Protein AF-A0A6S7GPR8-F1 (afdb_monomer)

Secondary structure (DSSP, 8-state):
------------SS-------S---HHHHHHHHHHHH--SHHHHHHHHHHHHHHHHHHHH-S---HHHHHHHHHHHHHHHHTT---GGGHHHHHHHHHHHHHHHHHT--

Sequence (109 aa):
MGEFSIGLPEIGHHLGFVVVHGQRSKGFQALLHGIAAAKTKHEEDKIVRKELVSLKDHLRSSKLTAKQIRELLIRLIYCEMLGHDASFGYINAIKYAEQSALLDKKTGM

Foldseek 3Di:
DDDDPPPDPPPDPPDPPPPPPDPQDPLVVVLVVQCVPDPDPVSNVVSLVVLLVVLLVVVPDPDDDLVRLVNSVVSLVVSVVSVDDNVSCVVSVVVSVVVVVVVVVVPPD

Mean predicted aligned error: 11.3 Å

Radius of gyration: 19.79 Å; Cα contacts (8 Å, |Δi|>4): 45; chains: 1; bounding box: 30×69×43 Å

Structure (mmCIF, N/CA/C/O backbone):
da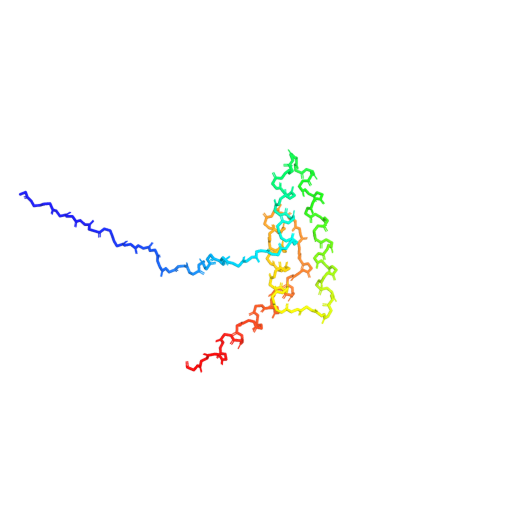ta_AF-A0A6S7GPR8-F1
#
_entry.id   AF-A0A6S7GPR8-F1
#
loop_
_atom_site.group_PDB
_atom_site.id
_atom_site.type_symbol
_atom_site.label_atom_id
_atom_site.label_alt_id
_atom_site.label_comp_id
_atom_site.label_asym_id
_atom_site.label_entity_id
_atom_site.label_seq_id
_atom_site.pdbx_PDB_ins_code
_atom_site.Cartn_x
_atom_site.Cartn_y
_atom_site.Cartn_z
_atom_site.occupancy
_atom_site.B_iso_or_equiv
_atom_site.auth_seq_id
_atom_site.auth_comp_id
_atom_site.auth_asym_id
_atom_site.auth_atom_id
_atom_site.pdbx_PDB_model_num
ATOM 1 N N . MET A 1 1 ? 14.207 60.639 -1.140 1.00 42.56 1 MET A N 1
ATOM 2 C CA . MET A 1 1 ? 14.740 59.273 -1.312 1.00 42.56 1 MET A CA 1
ATOM 3 C C . MET A 1 1 ? 14.589 58.570 0.024 1.00 42.56 1 MET A C 1
ATOM 5 O O . MET A 1 1 ? 15.403 58.788 0.904 1.00 42.56 1 MET A O 1
ATOM 9 N N . GLY A 1 2 ? 13.471 57.873 0.222 1.00 42.03 2 GLY A N 1
ATOM 10 C CA . GLY A 1 2 ? 13.224 57.055 1.408 1.00 42.03 2 GLY A CA 1
ATOM 11 C C . GLY A 1 2 ? 12.947 55.641 0.924 1.00 42.03 2 GLY A C 1
ATOM 12 O O . GLY A 1 2 ? 12.025 55.451 0.133 1.00 42.03 2 GLY A O 1
ATOM 13 N N . GLU A 1 3 ? 13.791 54.691 1.312 1.00 42.88 3 GLU A N 1
ATOM 14 C CA . GLU A 1 3 ? 13.603 53.279 0.996 1.00 42.88 3 GLU A CA 1
ATOM 15 C C . GLU A 1 3 ? 12.441 52.731 1.827 1.00 42.88 3 GLU A C 1
ATOM 17 O O . GLU A 1 3 ? 12.500 52.666 3.054 1.00 42.88 3 GLU A O 1
ATOM 22 N N . PHE A 1 4 ? 11.353 52.370 1.150 1.00 39.97 4 PHE A N 1
ATOM 23 C CA . PHE A 1 4 ? 10.249 51.625 1.739 1.00 39.97 4 PHE A CA 1
ATOM 24 C C . PHE A 1 4 ? 10.601 50.136 1.643 1.00 39.97 4 PHE A C 1
ATOM 26 O O . PHE A 1 4 ? 10.307 49.474 0.649 1.00 39.97 4 PHE A O 1
ATOM 33 N N . SER A 1 5 ? 11.276 49.610 2.664 1.00 38.12 5 SER A N 1
ATOM 34 C CA . SER A 1 5 ? 11.461 48.167 2.820 1.00 38.12 5 SER A CA 1
ATOM 35 C C . SER A 1 5 ? 10.123 47.538 3.199 1.00 38.12 5 SER A C 1
ATOM 37 O O . SER A 1 5 ? 9.710 47.566 4.357 1.00 38.12 5 SER A O 1
ATOM 39 N N . ILE A 1 6 ? 9.423 46.982 2.212 1.00 46.50 6 ILE A N 1
ATOM 40 C CA . ILE A 1 6 ? 8.275 46.105 2.449 1.00 46.50 6 ILE A CA 1
ATOM 41 C C . ILE A 1 6 ? 8.843 44.783 2.966 1.00 46.50 6 ILE A C 1
ATOM 43 O O . ILE A 1 6 ? 9.334 43.959 2.197 1.00 46.50 6 ILE A O 1
ATOM 47 N N . GLY A 1 7 ? 8.815 44.597 4.285 1.00 42.50 7 GLY A N 1
ATOM 48 C CA . GLY A 1 7 ? 9.039 43.291 4.890 1.00 42.50 7 GLY A CA 1
ATOM 49 C C . GLY A 1 7 ? 7.943 42.339 4.422 1.00 42.50 7 GLY A C 1
ATOM 50 O O . GLY A 1 7 ? 6.770 42.548 4.733 1.00 42.50 7 GLY A O 1
ATOM 51 N N . LEU A 1 8 ? 8.311 41.315 3.649 1.00 41.69 8 LEU A N 1
ATOM 52 C CA . LEU A 1 8 ? 7.408 40.205 3.368 1.00 41.69 8 LEU A CA 1
ATOM 53 C C . LEU A 1 8 ? 7.084 39.505 4.700 1.00 41.69 8 LEU A C 1
ATOM 55 O O . LEU A 1 8 ? 8.017 39.110 5.402 1.00 41.69 8 LEU A O 1
ATOM 59 N N . PRO A 1 9 ? 5.805 39.321 5.064 1.00 36.88 9 PRO A N 1
ATOM 60 C CA . PRO A 1 9 ? 5.455 38.482 6.199 1.00 36.88 9 PRO A CA 1
ATOM 61 C C . PRO A 1 9 ? 5.822 37.027 5.880 1.00 36.88 9 PRO A C 1
ATOM 63 O O . PRO A 1 9 ? 5.502 36.520 4.804 1.00 36.88 9 PRO A O 1
ATOM 66 N N . GLU A 1 10 ? 6.497 36.356 6.813 1.00 48.62 10 GLU A N 1
ATOM 67 C CA . GLU A 1 10 ? 6.798 34.927 6.731 1.00 48.62 10 GLU A CA 1
ATOM 68 C C . GLU A 1 10 ? 5.499 34.109 6.742 1.00 48.62 10 GLU A C 1
ATOM 70 O O . GLU A 1 10 ? 4.943 33.771 7.789 1.00 48.62 10 GLU A O 1
ATOM 75 N N . ILE A 1 11 ? 4.983 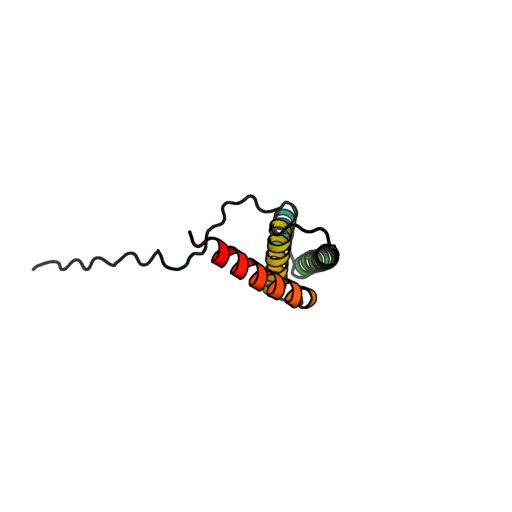33.779 5.556 1.00 49.28 11 ILE A N 1
ATOM 76 C CA . ILE A 1 11 ? 3.857 32.855 5.406 1.00 49.28 11 ILE A CA 1
ATOM 77 C C . ILE A 1 11 ? 4.415 31.434 5.464 1.00 49.28 11 ILE A C 1
ATOM 79 O O . ILE A 1 11 ? 4.674 30.797 4.447 1.00 49.28 11 ILE A O 1
ATOM 83 N N . GLY A 1 12 ? 4.624 30.945 6.683 1.00 44.16 12 GLY A N 1
ATOM 84 C CA . GLY A 1 12 ? 5.179 29.617 6.920 1.00 44.16 12 GLY A CA 1
ATOM 85 C C . GLY A 1 12 ? 4.594 28.903 8.128 1.00 44.16 12 GLY A C 1
ATOM 86 O O . GLY A 1 12 ? 5.316 28.149 8.759 1.00 44.16 12 GLY A O 1
ATOM 87 N N . HIS A 1 13 ? 3.329 29.138 8.500 1.00 42.53 13 HIS A N 1
ATOM 88 C CA . HIS A 1 13 ? 2.753 28.498 9.694 1.00 42.53 13 HIS A CA 1
ATOM 89 C C . HIS A 1 13 ? 1.236 28.221 9.615 1.00 42.53 13 HIS A C 1
ATOM 91 O O . HIS A 1 13 ? 0.509 28.442 10.578 1.00 42.53 13 HIS A O 1
ATOM 97 N N . HIS A 1 14 ? 0.724 27.728 8.476 1.00 39.44 14 HIS A N 1
ATOM 98 C CA . HIS A 1 14 ? -0.676 27.260 8.411 1.00 39.44 14 HIS A CA 1
ATOM 99 C C . HIS A 1 14 ? -0.939 26.075 7.467 1.00 39.44 14 HIS A C 1
ATOM 101 O O . HIS A 1 14 ? -2.031 25.907 6.927 1.00 39.44 14 HIS A O 1
ATOM 107 N N . LEU A 1 15 ? 0.042 25.195 7.301 1.00 40.16 15 LEU A N 1
ATOM 108 C CA . LEU A 1 15 ? -0.226 23.824 6.886 1.00 40.16 15 LEU A CA 1
ATOM 109 C C . LEU A 1 15 ? 0.548 22.941 7.845 1.00 40.16 15 LEU A C 1
ATOM 111 O O . LEU A 1 15 ? 1.763 22.807 7.740 1.00 40.16 15 LEU A O 1
ATOM 115 N N . GLY A 1 16 ? -0.165 22.384 8.822 1.00 36.72 16 GLY A N 1
ATOM 116 C CA . GLY A 1 16 ? 0.341 21.350 9.712 1.00 36.72 16 GLY A CA 1
ATOM 117 C C . GLY A 1 16 ? 0.624 20.067 8.939 1.00 36.72 16 GLY A C 1
ATOM 118 O O . GLY A 1 16 ? 0.004 19.039 9.190 1.00 36.72 16 GLY A O 1
ATOM 119 N N . PHE A 1 17 ? 1.575 20.100 8.008 1.00 37.09 17 PHE A N 1
ATOM 120 C CA . PHE A 1 17 ? 2.331 18.911 7.681 1.00 37.09 17 PHE A CA 1
ATOM 121 C C . PHE A 1 17 ? 3.315 18.740 8.829 1.00 37.09 17 PHE A C 1
ATOM 123 O O . PHE A 1 17 ? 4.444 19.2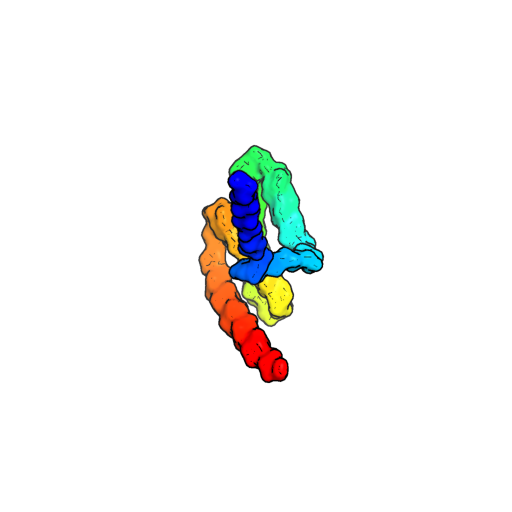25 8.793 1.00 37.09 17 PHE A O 1
ATOM 130 N N . VAL A 1 18 ? 2.845 18.106 9.906 1.00 40.28 18 VAL A N 1
ATOM 131 C CA . VAL A 1 18 ? 3.741 17.549 10.912 1.00 40.28 18 VAL A CA 1
ATOM 132 C C . VAL A 1 18 ? 4.710 16.675 10.127 1.00 40.28 18 VAL A C 1
ATOM 134 O O . VAL A 1 18 ? 4.339 15.602 9.649 1.00 40.28 18 VAL A O 1
ATOM 137 N N . VAL A 1 19 ? 5.946 17.139 9.951 1.00 44.34 19 VAL A N 1
ATOM 138 C CA . VAL A 1 19 ? 7.046 16.258 9.584 1.00 44.34 19 VAL A CA 1
ATOM 139 C C . VAL A 1 19 ? 7.185 15.338 10.785 1.00 44.34 19 VAL A C 1
ATOM 141 O O . VAL A 1 19 ? 7.830 15.662 11.779 1.00 44.34 19 VAL A O 1
ATOM 144 N N . VAL A 1 20 ? 6.458 14.221 10.744 1.00 48.19 20 VAL A N 1
ATOM 145 C CA . VAL A 1 20 ? 6.511 13.187 11.768 1.00 48.19 20 VAL A CA 1
ATOM 146 C C . VAL A 1 20 ? 7.924 12.617 11.697 1.00 48.19 20 VAL A C 1
ATOM 148 O O . VAL A 1 20 ? 8.190 11.672 10.956 1.00 48.19 20 VAL A O 1
ATOM 151 N N . HIS A 1 21 ? 8.849 13.176 12.478 1.00 43.91 21 HIS A N 1
ATOM 152 C CA . HIS A 1 21 ? 10.109 12.529 12.841 1.00 43.91 21 HIS A CA 1
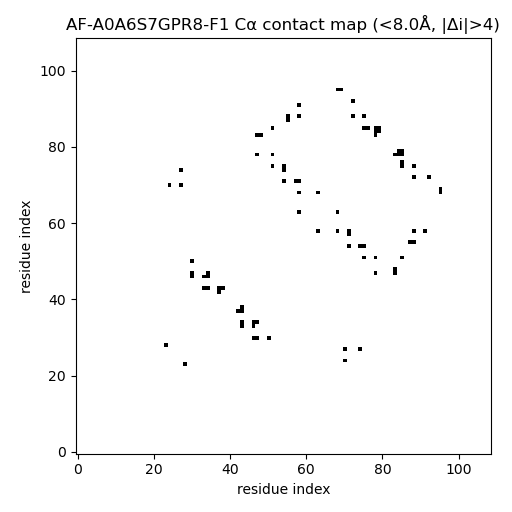ATOM 153 C C . HIS A 1 21 ? 9.824 11.388 13.831 1.00 43.91 21 HIS A C 1
ATOM 155 O O . HIS A 1 21 ? 10.331 11.329 14.945 1.00 43.91 21 HIS A O 1
ATOM 161 N N . GLY A 1 22 ? 8.958 10.466 13.415 1.00 51.78 22 GLY A N 1
ATOM 162 C CA . GLY A 1 22 ? 8.758 9.170 14.037 1.00 51.78 22 GLY A CA 1
ATOM 163 C C . GLY A 1 22 ? 9.470 8.129 13.187 1.00 51.78 22 GLY A C 1
ATOM 164 O O . GLY A 1 22 ? 9.360 8.158 11.961 1.00 51.78 22 GLY A O 1
ATOM 165 N N . GLN A 1 23 ? 10.203 7.210 13.821 1.00 60.00 23 GLN A N 1
ATOM 166 C CA . GLN A 1 23 ? 10.780 6.053 13.134 1.00 60.00 23 GLN A CA 1
ATOM 167 C C . GLN A 1 23 ? 9.724 5.409 12.224 1.00 60.00 23 GLN A C 1
ATOM 169 O O . GLN A 1 23 ? 8.718 4.872 12.700 1.00 60.00 23 GLN A O 1
ATOM 174 N N . ARG A 1 24 ? 9.951 5.484 10.907 1.00 69.12 24 ARG A N 1
ATOM 175 C CA . ARG A 1 24 ? 9.141 4.780 9.909 1.00 69.12 24 ARG A CA 1
ATOM 176 C C . ARG A 1 24 ? 9.237 3.284 10.194 1.00 69.12 24 ARG A C 1
ATOM 178 O O . ARG A 1 24 ? 10.306 2.807 10.579 1.00 69.12 24 ARG A O 1
ATOM 185 N N . SER A 1 25 ? 8.155 2.538 10.001 1.00 85.31 25 SER A N 1
ATOM 186 C CA . SER A 1 25 ? 8.191 1.087 10.196 1.00 85.31 25 SER A CA 1
ATOM 187 C C . SER A 1 25 ? 9.243 0.429 9.299 1.00 85.31 25 SER A C 1
ATOM 189 O O . SER A 1 25 ? 9.581 0.931 8.224 1.00 85.31 25 SER A O 1
ATOM 191 N N . LYS A 1 26 ? 9.713 -0.752 9.711 1.00 88.56 26 LYS A N 1
ATOM 192 C CA . LYS A 1 26 ? 10.592 -1.579 8.874 1.00 88.56 26 LYS A CA 1
ATOM 193 C C . LYS A 1 26 ? 9.942 -1.916 7.525 1.00 88.56 26 LYS A C 1
ATOM 195 O O . LYS A 1 26 ? 10.630 -1.902 6.513 1.00 88.56 26 LYS A O 1
ATOM 200 N N . GLY A 1 27 ? 8.627 -2.159 7.509 1.00 88.81 27 GLY A N 1
ATOM 201 C CA . GLY A 1 27 ? 7.872 -2.436 6.284 1.00 88.81 27 GLY A CA 1
ATOM 202 C C . GLY A 1 27 ? 7.881 -1.257 5.314 1.00 88.81 27 GLY A C 1
ATOM 203 O O . GLY A 1 27 ? 8.212 -1.423 4.146 1.00 88.81 27 GLY A O 1
ATOM 204 N N . PHE A 1 28 ? 7.623 -0.045 5.807 1.00 91.38 28 PHE A N 1
ATOM 205 C CA . PHE A 1 28 ? 7.623 1.141 4.957 1.00 91.38 28 PHE A CA 1
ATOM 206 C C . PHE A 1 28 ? 9.023 1.492 4.450 1.00 91.38 28 PHE A C 1
ATOM 208 O O . PHE A 1 28 ? 9.182 1.840 3.286 1.00 91.38 28 PHE A O 1
ATOM 215 N N . GLN A 1 29 ? 10.058 1.341 5.281 1.00 94.12 29 GLN A N 1
ATOM 216 C CA . GLN A 1 29 ? 11.440 1.515 4.825 1.00 94.12 29 GLN A CA 1
ATOM 217 C C . GLN A 1 29 ? 11.814 0.498 3.740 1.00 94.12 29 GLN A C 1
ATOM 219 O O . GLN A 1 29 ? 12.439 0.871 2.754 1.00 94.12 29 GLN A O 1
ATOM 224 N N . ALA A 1 30 ? 11.415 -0.767 3.895 1.00 94.44 30 ALA A N 1
ATOM 225 C CA . ALA A 1 30 ? 11.664 -1.795 2.889 1.00 94.44 30 ALA A CA 1
ATOM 226 C C . ALA A 1 30 ? 10.964 -1.479 1.558 1.00 94.44 30 ALA A C 1
ATOM 228 O O . ALA A 1 30 ? 11.587 -1.618 0.508 1.00 94.44 30 ALA A O 1
ATOM 229 N N . LEU A 1 31 ? 9.716 -0.997 1.603 1.00 96.31 31 LEU A N 1
ATOM 230 C CA . LEU A 1 31 ? 8.994 -0.537 0.417 1.00 96.31 31 LEU A CA 1
ATOM 231 C C . LEU A 1 31 ? 9.738 0.611 -0.275 1.00 96.31 31 LEU A C 1
ATOM 233 O O . LEU A 1 31 ? 10.051 0.504 -1.456 1.00 96.31 31 LEU A O 1
ATOM 237 N N . LEU A 1 32 ? 10.074 1.676 0.462 1.00 96.00 32 LEU A N 1
ATOM 238 C CA . LEU A 1 32 ? 10.764 2.844 -0.096 1.00 96.00 32 LEU A CA 1
AT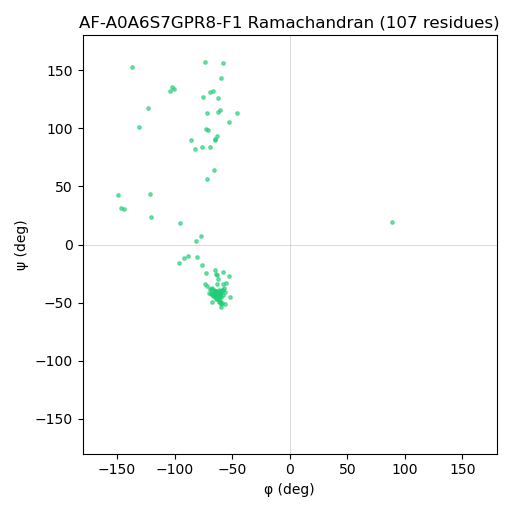OM 239 C C . LEU A 1 32 ? 12.119 2.476 -0.711 1.00 96.00 32 LEU A C 1
ATOM 241 O O . LEU A 1 32 ? 12.417 2.910 -1.819 1.00 96.00 32 LEU A O 1
ATOM 245 N N . HIS A 1 33 ? 12.925 1.658 -0.026 1.00 96.81 33 HIS A N 1
ATOM 246 C CA . HIS A 1 33 ? 14.204 1.199 -0.570 1.00 96.81 33 HIS A CA 1
ATOM 247 C C . HIS A 1 33 ? 14.021 0.309 -1.801 1.00 96.81 33 HIS A C 1
ATOM 249 O O . HIS A 1 33 ? 14.787 0.436 -2.750 1.00 96.81 33 HIS A O 1
ATOM 255 N N . GLY A 1 34 ? 13.011 -0.567 -1.806 1.00 97.38 34 GLY A N 1
ATOM 256 C CA . GLY A 1 34 ? 12.700 -1.406 -2.960 1.00 97.38 34 GLY A CA 1
ATOM 257 C C . GLY A 1 34 ? 12.360 -0.572 -4.194 1.00 97.38 34 GLY A C 1
ATOM 258 O O . GLY A 1 34 ? 12.944 -0.788 -5.250 1.00 97.38 34 GLY A O 1
ATOM 259 N N . ILE A 1 35 ? 11.465 0.407 -4.044 1.00 97.31 35 ILE A N 1
ATOM 260 C CA . ILE A 1 35 ? 11.058 1.305 -5.135 1.00 97.31 35 ILE A CA 1
ATOM 261 C C . ILE A 1 35 ? 12.236 2.166 -5.602 1.00 97.31 35 ILE A C 1
ATOM 263 O O . ILE A 1 35 ? 12.499 2.236 -6.795 1.00 97.31 35 ILE A O 1
ATOM 267 N N . ALA A 1 36 ? 13.005 2.750 -4.679 1.00 97.00 36 ALA A N 1
ATOM 268 C CA . ALA A 1 36 ? 14.171 3.566 -5.028 1.00 97.00 36 ALA A CA 1
ATOM 269 C C . ALA A 1 36 ? 15.282 2.776 -5.748 1.00 97.00 36 ALA A C 1
ATOM 271 O O . ALA A 1 36 ? 16.063 3.362 -6.495 1.00 97.00 36 ALA A O 1
ATOM 272 N N . ALA A 1 37 ? 15.373 1.463 -5.518 1.00 97.56 37 ALA A N 1
ATOM 273 C CA . ALA A 1 37 ? 16.340 0.586 -6.174 1.00 97.56 37 ALA A CA 1
ATOM 274 C C . ALA A 1 37 ? 15.836 -0.010 -7.504 1.00 97.56 37 ALA A C 1
ATOM 276 O O . ALA A 1 37 ? 16.628 -0.631 -8.219 1.00 97.56 37 ALA A O 1
ATOM 277 N N . ALA A 1 38 ? 14.548 0.144 -7.833 1.00 98.06 38 ALA A N 1
ATOM 278 C CA . ALA A 1 38 ? 13.977 -0.363 -9.075 1.00 98.06 38 ALA A CA 1
ATOM 279 C C . ALA A 1 38 ? 14.523 0.424 -10.275 1.00 98.06 38 ALA A C 1
ATOM 281 O O . ALA A 1 38 ? 14.526 1.654 -10.291 1.00 98.06 38 ALA A O 1
ATOM 282 N N . LYS A 1 39 ? 14.985 -0.290 -11.304 1.00 97.94 39 LYS A N 1
ATOM 283 C CA . LYS A 1 39 ? 15.551 0.308 -12.527 1.00 97.94 39 LYS A CA 1
ATOM 284 C C . LYS A 1 39 ? 14.533 0.415 -13.651 1.00 97.94 39 LYS A C 1
ATOM 286 O O . LYS A 1 39 ? 14.769 1.106 -14.639 1.00 97.94 39 LYS A O 1
ATOM 291 N N . THR A 1 40 ? 13.426 -0.311 -13.533 1.00 98.31 40 THR A N 1
ATOM 292 C CA . THR A 1 40 ? 12.384 -0.379 -14.557 1.00 98.31 40 THR A CA 1
ATOM 293 C C . THR A 1 40 ? 11.002 -0.298 -13.926 1.00 98.31 40 THR A C 1
ATOM 295 O O . THR A 1 40 ? 10.795 -0.752 -12.799 1.00 98.31 40 THR A O 1
ATOM 298 N N . LYS A 1 41 ? 10.021 0.200 -14.690 1.00 97.12 41 LYS A N 1
ATOM 299 C CA . LYS A 1 41 ? 8.615 0.213 -14.260 1.00 97.12 41 LYS A CA 1
ATOM 300 C C . LYS A 1 41 ? 8.102 -1.194 -13.934 1.00 97.12 41 LYS A C 1
ATOM 302 O O . LYS A 1 41 ? 7.350 -1.370 -12.988 1.00 97.12 41 LYS A O 1
ATOM 307 N N . HIS A 1 42 ? 8.575 -2.214 -14.652 1.00 97.81 42 HIS A N 1
ATOM 308 C CA . HIS A 1 42 ? 8.213 -3.601 -14.366 1.00 97.81 42 HIS A CA 1
ATOM 309 C C . HIS A 1 42 ? 8.693 -4.075 -12.980 1.00 97.81 42 HIS A C 1
ATOM 311 O O . HIS A 1 42 ? 7.963 -4.772 -12.274 1.00 97.81 42 HIS A O 1
ATOM 317 N N . GLU A 1 43 ? 9.911 -3.703 -12.575 1.00 98.12 43 GLU A N 1
ATOM 318 C CA . GLU A 1 43 ? 10.430 -4.010 -11.236 1.00 98.12 43 GLU A CA 1
ATOM 319 C C . GLU A 1 43 ? 9.656 -3.265 -10.147 1.00 98.12 43 GLU A C 1
ATOM 321 O O . GLU A 1 43 ? 9.274 -3.880 -9.149 1.00 98.12 43 GLU A O 1
ATOM 326 N N . GLU A 1 44 ? 9.374 -1.978 -10.366 1.00 98.31 44 GLU A N 1
ATOM 327 C CA . GLU A 1 44 ? 8.533 -1.173 -9.477 1.00 98.31 44 GLU A CA 1
ATOM 328 C C . GLU A 1 44 ? 7.158 -1.832 -9.292 1.00 98.31 44 GLU A C 1
ATOM 330 O O . GLU A 1 44 ? 6.757 -2.132 -8.166 1.00 98.31 44 GLU A O 1
ATOM 335 N N . ASP A 1 45 ? 6.486 -2.178 -10.393 1.00 98.38 45 ASP A N 1
ATOM 336 C CA . ASP A 1 45 ? 5.166 -2.811 -10.379 1.00 98.38 45 ASP A CA 1
ATOM 337 C C . ASP A 1 45 ? 5.173 -4.134 -9.605 1.00 98.38 45 ASP A C 1
ATOM 339 O O . ASP A 1 45 ? 4.229 -4.446 -8.874 1.00 98.38 45 ASP A O 1
ATOM 343 N N . LYS A 1 46 ? 6.239 -4.930 -9.744 1.00 98.44 46 LYS A N 1
ATOM 344 C CA . LYS A 1 46 ? 6.397 -6.193 -9.012 1.00 98.44 46 LYS A CA 1
ATOM 345 C C . LYS A 1 46 ? 6.501 -5.959 -7.504 1.00 98.44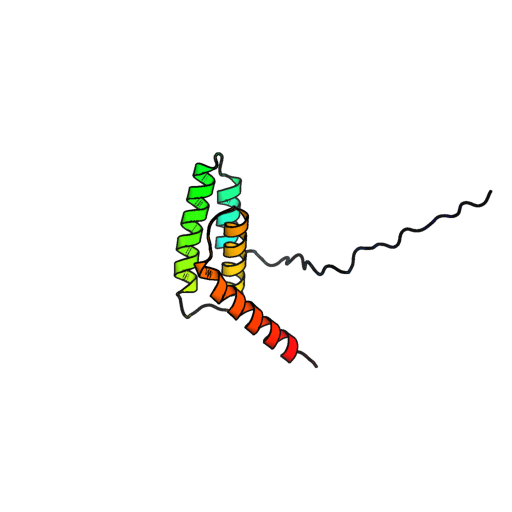 46 LYS A C 1
ATOM 347 O O . LYS A 1 46 ? 5.916 -6.720 -6.729 1.00 98.44 46 LYS A O 1
ATOM 352 N N . ILE A 1 47 ? 7.228 -4.923 -7.089 1.00 98.56 47 ILE A N 1
ATOM 353 C CA . ILE A 1 47 ? 7.393 -4.550 -5.680 1.00 98.56 47 ILE A CA 1
ATOM 354 C C . ILE A 1 47 ? 6.064 -4.048 -5.110 1.00 98.56 47 ILE A C 1
ATOM 356 O O . ILE A 1 47 ? 5.622 -4.566 -4.082 1.00 98.56 47 ILE A O 1
ATOM 360 N N . VAL A 1 48 ? 5.385 -3.125 -5.801 1.00 98.31 48 VAL A N 1
ATOM 361 C CA . VAL A 1 48 ? 4.100 -2.570 -5.341 1.00 98.31 48 VAL A CA 1
ATOM 362 C C . VAL A 1 48 ? 3.027 -3.654 -5.251 1.00 98.31 48 VAL A C 1
ATOM 364 O O . VAL A 1 48 ? 2.336 -3.753 -4.239 1.00 98.31 48 VAL A O 1
ATOM 367 N N . ARG A 1 49 ? 2.916 -4.544 -6.247 1.00 98.12 49 ARG A N 1
ATOM 368 C CA . ARG A 1 49 ? 1.950 -5.661 -6.202 1.00 98.12 49 ARG A CA 1
ATOM 369 C C . ARG A 1 49 ? 2.193 -6.589 -5.015 1.00 98.12 49 ARG A C 1
ATOM 371 O O . ARG A 1 49 ? 1.237 -7.012 -4.368 1.00 98.12 49 ARG A O 1
ATOM 378 N N . LYS A 1 50 ? 3.458 -6.899 -4.711 1.00 98.12 50 LYS A N 1
ATOM 379 C CA . LYS A 1 50 ? 3.812 -7.707 -3.537 1.00 98.12 50 LYS A CA 1
ATOM 380 C C . LYS A 1 50 ? 3.407 -7.003 -2.240 1.00 98.12 50 LYS A C 1
ATOM 382 O O . LYS A 1 50 ? 2.880 -7.652 -1.336 1.00 98.12 50 LYS A O 1
ATOM 387 N N . GLU A 1 51 ? 3.623 -5.694 -2.163 1.00 98.00 51 GLU A N 1
ATOM 388 C CA . GLU A 1 51 ? 3.214 -4.902 -1.007 1.00 98.00 51 GLU A CA 1
ATOM 389 C C . GLU A 1 51 ? 1.689 -4.880 -0.846 1.00 98.00 51 GLU A C 1
ATOM 391 O O . GLU A 1 51 ? 1.198 -5.131 0.249 1.00 98.00 51 GLU A O 1
ATOM 396 N N . LEU A 1 52 ? 0.923 -4.689 -1.923 1.00 98.00 52 LEU A N 1
ATOM 397 C CA . LEU A 1 52 ? -0.544 -4.692 -1.875 1.00 98.00 52 LEU A CA 1
ATOM 398 C C . LEU A 1 52 ? -1.120 -6.014 -1.352 1.00 98.00 52 LEU A C 1
ATOM 400 O O . LEU A 1 52 ? -2.067 -5.997 -0.564 1.00 98.00 52 LEU A O 1
ATOM 404 N N . VAL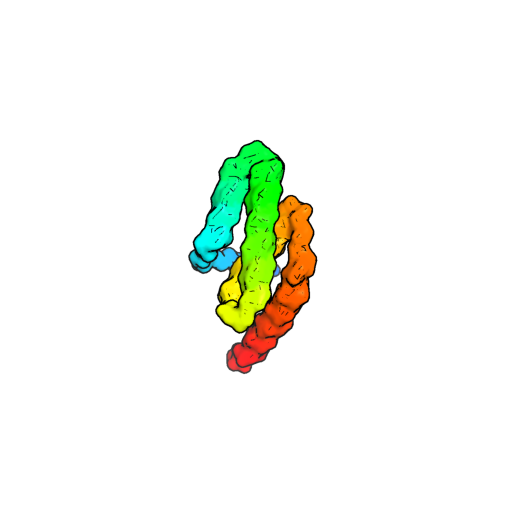 A 1 53 ? -0.531 -7.155 -1.728 1.00 97.38 53 VAL A N 1
ATOM 405 C CA . VAL A 1 53 ? -0.911 -8.468 -1.171 1.00 97.38 53 VAL A CA 1
ATOM 406 C C . VAL A 1 53 ? -0.661 -8.503 0.341 1.00 97.38 53 VAL A C 1
ATOM 408 O O . VAL A 1 53 ? -1.569 -8.814 1.109 1.00 97.38 53 VAL A O 1
ATOM 411 N N . SER A 1 54 ? 0.532 -8.088 0.776 1.00 95.56 54 SER A N 1
ATOM 412 C CA . SER A 1 54 ? 0.893 -7.998 2.198 1.00 95.56 54 SER A CA 1
ATOM 413 C C . SER A 1 54 ? -0.046 -7.071 2.984 1.00 95.56 54 SER A C 1
ATOM 415 O O . SER A 1 54 ? -0.494 -7.413 4.080 1.00 95.56 54 SER A O 1
ATOM 417 N N . LEU A 1 55 ? -0.390 -5.903 2.436 1.00 95.94 55 LEU A N 1
ATOM 418 C CA . LEU A 1 55 ? -1.315 -4.955 3.063 1.00 95.94 55 LEU A CA 1
ATOM 419 C C . LEU A 1 55 ? -2.718 -5.549 3.208 1.00 95.94 55 LEU A C 1
ATOM 421 O O . LEU A 1 55 ? -3.341 -5.402 4.261 1.00 95.94 55 LEU A O 1
ATOM 425 N N . LYS A 1 56 ? -3.203 -6.247 2.177 1.00 95.25 56 LYS A N 1
ATOM 426 C CA . LYS A 1 56 ? -4.514 -6.905 2.188 1.00 95.25 56 LYS A CA 1
ATOM 427 C C . LYS A 1 56 ? -4.607 -7.971 3.275 1.00 95.25 56 LYS A C 1
ATOM 429 O O . LYS A 1 56 ? -5.626 -8.039 3.963 1.00 95.25 56 LYS A O 1
ATOM 434 N N . ASP A 1 57 ? -3.554 -8.758 3.462 1.00 94.25 57 ASP A N 1
ATOM 435 C CA . ASP A 1 57 ? -3.513 -9.796 4.495 1.00 94.25 57 ASP A CA 1
ATOM 436 C C . ASP A 1 57 ? -3.439 -9.198 5.903 1.00 94.25 57 ASP A C 1
ATOM 438 O O . ASP A 1 57 ? -4.174 -9.621 6.798 1.00 94.25 57 ASP A O 1
ATOM 442 N N . HIS A 1 58 ? -2.636 -8.148 6.101 1.00 92.69 58 HIS A N 1
ATOM 443 C CA . HIS A 1 58 ? -2.565 -7.469 7.393 1.00 92.69 58 HIS A CA 1
ATOM 444 C C . HIS A 1 58 ? -3.881 -6.780 7.766 1.00 92.69 58 HIS A C 1
ATOM 446 O O . HIS A 1 58 ? -4.326 -6.927 8.901 1.00 92.69 58 HIS A O 1
ATOM 452 N N . LEU A 1 59 ? -4.540 -6.082 6.834 1.00 90.62 59 LEU A N 1
ATOM 453 C CA . LEU A 1 59 ? -5.815 -5.400 7.098 1.00 90.62 59 LEU A CA 1
ATOM 454 C C . LEU A 1 59 ? -6.967 -6.362 7.422 1.00 90.62 59 LEU A C 1
ATOM 456 O O . LEU A 1 59 ? -7.937 -5.960 8.060 1.00 90.62 59 LEU A O 1
ATOM 460 N N . ARG A 1 60 ? -6.869 -7.633 7.019 1.00 88.56 60 ARG A N 1
ATOM 461 C CA . ARG A 1 60 ? -7.825 -8.683 7.410 1.00 88.56 60 ARG A CA 1
ATOM 462 C C . ARG A 1 60 ? -7.622 -9.174 8.846 1.00 88.56 60 ARG A C 1
ATOM 464 O O . ARG A 1 60 ? -8.528 -9.788 9.405 1.00 88.56 60 ARG A O 1
ATOM 471 N N . SER A 1 61 ? -6.461 -8.921 9.447 1.00 86.19 61 SER A N 1
ATOM 472 C CA . SER A 1 61 ? -6.151 -9.353 10.809 1.00 86.19 61 SER A CA 1
ATOM 473 C C . SER A 1 61 ? -6.864 -8.490 11.853 1.00 86.19 61 SER A C 1
ATOM 475 O O . SER A 1 61 ? -6.706 -7.273 11.889 1.00 86.19 61 SER A O 1
ATOM 477 N N . SER A 1 62 ? -7.601 -9.118 12.773 1.00 71.19 62 SER A N 1
ATOM 478 C CA . SER A 1 62 ? -8.373 -8.419 13.817 1.00 71.19 62 SER A CA 1
ATOM 479 C C . SER A 1 62 ? -7.539 -7.885 14.996 1.00 71.19 62 SER A C 1
ATOM 481 O O . SER A 1 62 ? -8.113 -7.432 15.981 1.00 71.19 62 SER A O 1
ATOM 483 N N . LYS A 1 63 ? -6.198 -7.948 14.949 1.00 83.44 63 LYS A N 1
ATOM 484 C CA . LYS A 1 63 ? -5.307 -7.605 16.081 1.00 83.44 63 LYS A CA 1
ATOM 485 C C . LYS A 1 63 ? -4.304 -6.488 15.763 1.00 83.44 63 LYS A C 1
ATOM 487 O O . LYS A 1 63 ? -3.127 -6.598 16.100 1.00 83.44 63 LYS A O 1
ATOM 492 N N . LEU A 1 64 ? -4.747 -5.419 15.103 1.00 88.56 64 LEU A N 1
ATOM 493 C CA . LEU A 1 64 ? -3.888 -4.276 14.780 1.00 88.56 64 LEU A CA 1
ATOM 494 C C . LEU A 1 64 ? -4.090 -3.110 15.752 1.00 88.56 64 LEU A C 1
ATOM 496 O O . LEU A 1 64 ? -5.211 -2.696 16.035 1.00 88.56 64 LEU A O 1
ATOM 500 N N . THR A 1 65 ? -2.988 -2.534 16.224 1.00 89.25 65 THR A N 1
ATOM 501 C CA . THR A 1 65 ? -2.995 -1.270 16.976 1.00 89.25 65 THR A CA 1
ATOM 502 C C . THR A 1 65 ? -3.261 -0.080 16.052 1.00 89.25 65 THR A C 1
ATOM 504 O O . THR A 1 65 ? -2.926 -0.117 14.867 1.00 89.25 65 THR A O 1
ATOM 507 N N . ALA A 1 66 ? -3.759 1.038 16.591 1.00 86.00 66 ALA A N 1
ATOM 508 C CA . ALA A 1 66 ? -3.985 2.264 15.815 1.00 86.00 66 ALA A CA 1
ATOM 509 C C . ALA A 1 66 ? -2.721 2.768 15.083 1.00 86.00 66 ALA A C 1
ATOM 511 O O . ALA A 1 66 ? -2.814 3.302 13.978 1.00 86.00 66 ALA A O 1
ATOM 512 N N . LYS A 1 67 ? -1.531 2.560 15.668 1.00 86.31 67 LYS A N 1
ATOM 513 C CA . LYS A 1 67 ? -0.242 2.884 15.037 1.00 86.31 67 LYS A CA 1
ATOM 514 C C . LYS A 1 67 ? 0.043 1.992 13.825 1.00 86.31 67 LYS A C 1
ATOM 516 O O . LYS A 1 67 ? 0.500 2.499 12.806 1.00 86.31 67 LYS A O 1
ATOM 521 N N . GLN A 1 68 ? -0.232 0.691 13.925 1.00 90.00 68 GLN A N 1
ATOM 522 C CA . GLN A 1 68 ? -0.072 -0.249 12.809 1.00 90.00 68 GLN A CA 1
ATOM 523 C C . GLN A 1 68 ? -1.083 0.030 11.696 1.00 90.00 68 GLN A C 1
ATOM 525 O O . GLN A 1 68 ? -0.704 0.037 10.532 1.00 90.00 68 GLN A O 1
ATOM 530 N N . ILE A 1 69 ? -2.342 0.325 12.038 1.00 90.88 69 ILE A N 1
ATOM 531 C CA . ILE A 1 69 ? -3.365 0.680 11.043 1.00 90.88 69 ILE A CA 1
ATOM 532 C C . ILE A 1 69 ? -2.944 1.937 10.278 1.00 90.88 69 ILE A C 1
ATOM 534 O O . ILE A 1 69 ? -2.911 1.910 9.052 1.00 90.88 69 ILE A O 1
ATOM 538 N N . ARG A 1 70 ? -2.528 3.006 10.976 1.00 89.56 70 ARG A N 1
ATOM 539 C CA . ARG A 1 70 ? -2.005 4.229 10.337 1.00 89.56 70 ARG A CA 1
ATOM 540 C C . ARG A 1 70 ? -0.900 3.918 9.333 1.00 89.56 70 ARG A C 1
ATOM 542 O O . ARG A 1 70 ? -0.871 4.453 8.233 1.00 89.56 70 ARG A O 1
ATOM 549 N N . GLU A 1 71 ? 0.019 3.057 9.734 1.00 92.50 71 GLU A N 1
ATOM 550 C CA . GLU A 1 71 ? 1.190 2.710 8.950 1.00 92.50 71 GLU A CA 1
ATOM 551 C C . GLU A 1 71 ? 0.856 1.842 7.725 1.00 92.50 71 GLU A C 1
ATOM 553 O O . GLU A 1 71 ? 1.433 2.058 6.661 1.00 92.50 71 GLU A O 1
ATOM 558 N N . LEU A 1 72 ? -0.122 0.937 7.827 1.00 94.12 72 LEU A N 1
ATOM 559 C CA . LEU A 1 72 ? -0.684 0.217 6.678 1.00 94.12 72 LEU A CA 1
ATOM 560 C C . LEU A 1 72 ? -1.393 1.167 5.705 1.00 94.12 72 LEU A C 1
ATOM 562 O O . LEU A 1 72 ? -1.217 1.043 4.496 1.00 94.12 72 LEU A O 1
ATOM 566 N N . LEU A 1 73 ? -2.161 2.136 6.214 1.00 94.38 73 LEU A N 1
ATOM 567 C CA . LEU A 1 73 ? -2.898 3.093 5.382 1.00 94.38 73 LEU A CA 1
ATOM 568 C C . LEU A 1 73 ? -1.975 4.071 4.645 1.00 94.38 73 LEU A C 1
ATOM 570 O O . LEU A 1 73 ? -2.211 4.354 3.476 1.00 94.38 73 LEU A O 1
ATOM 574 N N . ILE A 1 74 ? -0.892 4.537 5.275 1.00 94.31 74 ILE A N 1
ATOM 575 C CA . ILE A 1 74 ? 0.120 5.368 4.597 1.00 94.31 74 ILE A CA 1
ATOM 576 C C . ILE A 1 74 ? 0.744 4.602 3.424 1.00 94.31 74 ILE A C 1
ATOM 578 O O . ILE A 1 74 ? 0.887 5.151 2.333 1.00 94.31 74 ILE A O 1
ATOM 582 N N . ARG A 1 75 ? 1.080 3.322 3.626 1.00 96.19 75 ARG A N 1
ATOM 583 C CA . ARG A 1 75 ? 1.609 2.457 2.561 1.00 96.19 75 ARG A CA 1
ATOM 584 C C . ARG A 1 75 ? 0.592 2.217 1.449 1.00 96.19 75 ARG A C 1
ATOM 586 O O . ARG A 1 75 ? 0.966 2.248 0.281 1.00 96.19 75 ARG A O 1
ATOM 593 N N . LEU A 1 76 ? -0.678 2.029 1.805 1.00 96.75 76 LEU A N 1
ATOM 594 C CA . LEU A 1 76 ? -1.779 1.878 0.855 1.00 96.75 76 LEU A CA 1
ATOM 595 C C . LEU A 1 76 ? -1.902 3.112 -0.053 1.00 96.75 76 LEU A C 1
ATOM 597 O O . LEU A 1 76 ? -1.883 2.974 -1.272 1.00 96.75 76 LEU A O 1
ATOM 601 N N . ILE A 1 77 ? -1.941 4.312 0.538 1.00 95.88 77 ILE A N 1
ATOM 602 C CA . ILE A 1 77 ? -2.000 5.584 -0.201 1.00 95.88 77 ILE A CA 1
ATOM 603 C C . ILE A 1 77 ? -0.767 5.734 -1.098 1.00 95.88 77 ILE A C 1
ATOM 605 O O . ILE A 1 77 ? -0.889 6.161 -2.240 1.00 95.88 77 ILE A O 1
ATOM 609 N N . TYR A 1 78 ? 0.416 5.344 -0.615 1.00 96.81 78 TYR A N 1
ATOM 610 C CA . TYR A 1 78 ? 1.632 5.375 -1.426 1.00 96.81 78 TYR A CA 1
ATOM 611 C C . TYR A 1 78 ? 1.538 4.479 -2.667 1.00 96.81 78 TYR A C 1
ATOM 613 O O . TYR A 1 78 ? 1.901 4.915 -3.754 1.00 96.81 78 TYR A O 1
ATOM 621 N N . CYS A 1 79 ? 0.993 3.268 -2.536 1.00 97.69 79 CYS A N 1
ATOM 622 C CA . CYS A 1 79 ? 0.775 2.380 -3.680 1.00 97.69 79 CYS A CA 1
ATOM 623 C C . CYS A 1 79 ? -0.239 2.965 -4.684 1.00 97.69 79 CYS A C 1
ATOM 625 O O . CYS A 1 79 ? -0.006 2.896 -5.889 1.00 97.69 79 CYS A O 1
ATOM 627 N N . GLU A 1 80 ? -1.318 3.583 -4.193 1.00 96.75 80 GLU A N 1
ATOM 628 C CA . GLU A 1 80 ? -2.323 4.261 -5.026 1.00 96.75 80 GLU A CA 1
ATOM 629 C C . GLU A 1 80 ? -1.716 5.443 -5.802 1.00 96.75 80 GLU A C 1
ATOM 631 O O . GLU A 1 80 ? -1.949 5.589 -6.999 1.00 96.75 80 GLU A O 1
ATOM 636 N N . MET A 1 81 ? -0.856 6.243 -5.158 1.00 96.56 81 MET A N 1
ATOM 637 C CA . MET A 1 81 ? -0.142 7.356 -5.805 1.00 96.56 81 MET A CA 1
ATOM 638 C C . MET A 1 81 ? 0.826 6.898 -6.907 1.00 96.56 81 MET A C 1
ATOM 640 O O . MET A 1 81 ? 1.098 7.661 -7.829 1.00 96.56 81 MET A O 1
ATOM 644 N N . LEU A 1 82 ? 1.323 5.659 -6.839 1.00 96.25 82 LEU A N 1
ATOM 645 C CA . LEU A 1 82 ? 2.124 5.037 -7.902 1.00 96.25 82 LEU A CA 1
ATOM 646 C C . LEU A 1 82 ? 1.262 4.456 -9.044 1.00 96.25 82 LEU A C 1
ATOM 648 O O . LEU A 1 82 ? 1.797 3.870 -9.988 1.00 96.25 82 LEU A O 1
ATOM 652 N N . GLY A 1 83 ? -0.064 4.624 -8.973 1.00 96.88 83 GLY A N 1
ATOM 653 C CA . GLY A 1 83 ? -1.024 4.213 -9.998 1.00 96.88 83 GLY A CA 1
ATOM 654 C C . GLY A 1 83 ? -1.544 2.783 -9.850 1.00 96.88 83 GLY A C 1
ATOM 655 O O . GLY A 1 83 ? -2.027 2.212 -10.828 1.00 96.88 83 GLY A O 1
ATOM 656 N N . HIS A 1 84 ? -1.430 2.176 -8.664 1.00 98.00 84 HIS A N 1
ATOM 657 C CA . HIS A 1 84 ? -1.921 0.820 -8.415 1.00 98.00 84 HIS A 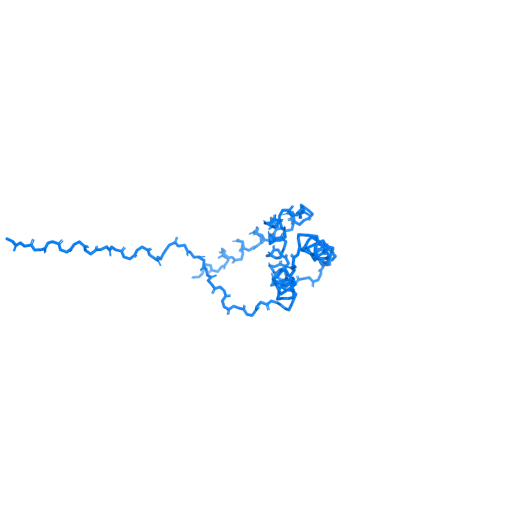CA 1
ATOM 658 C C . HIS A 1 84 ? -3.222 0.820 -7.611 1.00 98.00 84 HIS A C 1
ATOM 660 O O . HIS A 1 84 ? -3.285 1.428 -6.550 1.00 98.00 84 HIS A O 1
ATOM 666 N N . ASP A 1 85 ? -4.215 0.055 -8.070 1.00 97.25 85 ASP A N 1
ATOM 667 C CA . ASP A 1 85 ? -5.503 -0.088 -7.384 1.00 97.25 85 ASP A CA 1
ATOM 668 C C . ASP A 1 85 ? -5.339 -0.685 -5.975 1.00 97.25 85 ASP A C 1
ATOM 670 O O . ASP A 1 85 ? -4.944 -1.847 -5.801 1.00 97.25 85 ASP A O 1
ATOM 674 N N . ALA A 1 86 ? -5.683 0.115 -4.968 1.00 97.00 86 ALA A N 1
ATOM 675 C CA . ALA A 1 86 ? -5.715 -0.268 -3.566 1.00 97.00 86 ALA A CA 1
ATOM 676 C C . ALA A 1 86 ? -7.118 -0.100 -2.946 1.00 97.00 86 ALA A C 1
ATOM 678 O O . ALA A 1 86 ? -7.261 -0.016 -1.718 1.00 97.00 86 ALA A O 1
ATOM 679 N N . SER A 1 87 ? -8.171 -0.128 -3.774 1.00 96.44 87 SER A N 1
ATOM 680 C CA . SER A 1 87 ? -9.580 0.065 -3.387 1.00 96.44 87 SER A CA 1
ATOM 681 C C . SER A 1 87 ? -10.073 -0.827 -2.246 1.00 96.44 87 SER A C 1
ATOM 683 O O . SER A 1 87 ? -10.924 -0.420 -1.449 1.00 96.44 87 SER A O 1
ATOM 685 N N . PHE A 1 88 ? -9.482 -2.013 -2.069 1.00 96.00 88 PHE A N 1
ATOM 686 C CA . PHE A 1 88 ? -9.777 -2.903 -0.937 1.00 96.00 88 PHE A CA 1
ATOM 687 C C . PHE 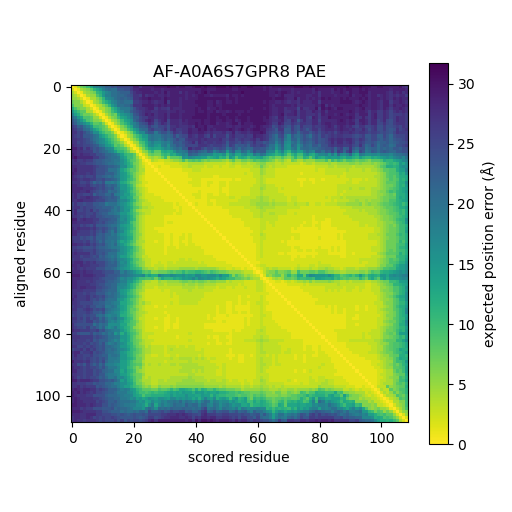A 1 88 ? -9.524 -2.260 0.440 1.00 96.00 88 PHE A C 1
ATOM 689 O O . PHE A 1 88 ? -10.076 -2.710 1.449 1.00 96.00 88 PHE A O 1
ATOM 696 N N . GLY A 1 89 ? -8.667 -1.240 0.511 1.00 94.25 89 GLY A N 1
ATOM 697 C CA . GLY A 1 89 ? -8.313 -0.552 1.747 1.00 94.25 89 GLY A CA 1
ATOM 698 C C . GLY A 1 89 ? -9.184 0.665 2.073 1.00 94.25 89 GLY A C 1
ATOM 699 O O . GLY A 1 89 ? -9.130 1.135 3.209 1.00 94.25 89 GLY A O 1
ATOM 700 N N . TYR A 1 90 ? -10.021 1.158 1.151 1.00 94.94 90 TYR A N 1
ATOM 701 C CA . TYR A 1 90 ? -10.722 2.444 1.317 1.00 94.94 90 TYR A CA 1
ATOM 702 C C . TYR A 1 90 ? -11.678 2.464 2.513 1.00 94.94 90 TYR A C 1
ATOM 704 O O . TYR A 1 90 ? -11.660 3.401 3.307 1.00 94.94 90 TYR A O 1
ATOM 712 N N . ILE A 1 91 ? -12.453 1.394 2.716 1.00 93.56 91 ILE A N 1
ATOM 713 C CA . ILE A 1 91 ? -13.352 1.285 3.878 1.00 93.56 91 ILE A CA 1
ATOM 714 C C . ILE A 1 91 ? -12.556 1.322 5.191 1.00 93.56 91 ILE A C 1
ATOM 716 O O . ILE A 1 91 ? -12.991 1.938 6.161 1.00 93.56 91 ILE A O 1
ATOM 720 N N . ASN A 1 92 ? -11.383 0.682 5.236 1.00 91.12 92 ASN A N 1
ATOM 721 C CA . ASN A 1 92 ? -10.520 0.713 6.418 1.00 91.12 92 ASN A CA 1
ATOM 722 C C . ASN A 1 92 ? -9.955 2.120 6.664 1.00 91.12 92 ASN A C 1
ATOM 724 O O . ASN A 1 92 ? -9.866 2.540 7.816 1.00 91.12 92 ASN A O 1
ATOM 728 N N . ALA A 1 93 ? -9.624 2.855 5.599 1.00 92.50 93 ALA A N 1
ATOM 729 C CA . ALA A 1 93 ? -9.157 4.235 5.690 1.00 92.50 93 ALA A CA 1
ATOM 730 C C . ALA A 1 93 ? -10.231 5.170 6.264 1.00 92.50 93 ALA A C 1
ATOM 732 O O . ALA A 1 93 ? -9.949 5.917 7.201 1.00 92.50 93 ALA A O 1
ATOM 733 N N . ILE A 1 94 ? -11.466 5.071 5.760 1.00 93.31 94 ILE A N 1
ATOM 734 C CA . ILE A 1 94 ? -12.611 5.858 6.245 1.00 93.31 94 ILE A CA 1
ATOM 735 C C . ILE A 1 94 ? -12.863 5.564 7.726 1.00 93.31 94 ILE A C 1
ATOM 737 O O . ILE A 1 94 ? -12.857 6.480 8.545 1.00 93.31 94 ILE A O 1
ATOM 741 N N . LYS A 1 95 ? -12.973 4.280 8.095 1.00 90.75 95 LYS A N 1
ATOM 742 C CA . LYS A 1 95 ? -13.177 3.862 9.493 1.00 90.75 95 LYS A CA 1
ATOM 743 C C . LYS A 1 95 ? -12.083 4.387 10.424 1.00 90.75 95 LYS A C 1
ATOM 745 O O . LYS A 1 95 ? -12.373 4.803 11.542 1.00 90.75 95 LYS A O 1
ATOM 750 N N . TYR A 1 96 ? -10.825 4.361 9.981 1.00 89.00 96 TYR A N 1
ATOM 751 C CA . TYR A 1 96 ? -9.713 4.885 10.769 1.00 89.00 96 TYR A CA 1
ATOM 752 C C . TYR A 1 96 ? -9.808 6.405 10.960 1.00 89.00 96 TYR A C 1
ATOM 754 O O . TYR A 1 96 ? -9.610 6.881 12.076 1.00 89.00 96 TYR A O 1
ATOM 762 N N . ALA A 1 97 ? -10.141 7.151 9.902 1.00 87.31 97 ALA A N 1
ATOM 763 C CA . ALA A 1 97 ? -10.287 8.606 9.956 1.00 87.31 97 ALA A CA 1
ATOM 764 C C . ALA A 1 97 ? -11.436 9.044 10.881 1.00 87.31 97 ALA A C 1
ATOM 766 O O . ALA A 1 97 ? -11.293 9.988 11.661 1.00 87.31 97 ALA A O 1
ATOM 767 N N . GLU A 1 98 ? -12.557 8.321 10.844 1.00 88.81 98 GLU A N 1
ATOM 768 C CA . GLU A 1 98 ? -13.680 8.534 11.761 1.00 88.81 98 GLU A CA 1
ATOM 769 C C . GLU A 1 98 ? -13.259 8.298 13.218 1.00 88.81 98 GLU A C 1
ATOM 771 O O . GLU A 1 98 ? -13.518 9.130 14.089 1.00 88.81 98 GLU A O 1
ATOM 776 N N . GLN A 1 99 ? -12.557 7.194 13.492 1.00 84.06 99 GLN A N 1
ATOM 777 C CA . GLN A 1 99 ? -12.083 6.870 14.839 1.00 84.06 99 GLN A CA 1
ATOM 778 C C . GLN A 1 99 ? -11.046 7.871 15.360 1.00 84.06 99 GLN A C 1
ATOM 780 O O . GLN A 1 99 ? -11.109 8.238 16.533 1.00 84.06 99 GLN A O 1
ATOM 785 N N . SER A 1 100 ? -10.115 8.343 14.523 1.00 76.81 100 SER A N 1
ATOM 786 C CA . SER A 1 100 ? -9.124 9.340 14.948 1.00 76.81 100 SER A CA 1
ATOM 787 C C . SER A 1 100 ? -9.776 10.674 15.303 1.00 76.81 100 SER A C 1
ATOM 789 O O . SER A 1 100 ? -9.479 11.226 16.358 1.00 76.81 100 SER A O 1
ATOM 791 N N . ALA A 1 101 ? -10.742 11.136 14.502 1.00 71.94 101 ALA A N 1
ATOM 792 C CA . ALA A 1 101 ? -11.451 12.388 14.767 1.00 71.94 101 ALA A CA 1
ATOM 793 C C . ALA A 1 101 ? -12.243 12.362 16.089 1.00 71.94 101 ALA A C 1
ATOM 795 O O . ALA A 1 101 ? -12.424 13.395 16.734 1.00 71.94 101 ALA A O 1
ATOM 796 N N . LEU A 1 102 ? -12.724 11.187 16.511 1.00 68.88 102 LEU A N 1
ATOM 797 C CA . LEU A 1 102 ? -13.393 11.014 17.804 1.00 68.88 102 LEU A CA 1
ATOM 798 C C . LEU A 1 102 ? -12.421 11.053 18.991 1.00 68.88 102 LEU A C 1
ATOM 800 O O . LEU A 1 102 ? -12.800 11.528 20.062 1.00 68.88 102 LEU A O 1
ATOM 804 N N . LEU A 1 103 ? -11.192 10.556 18.820 1.00 60.53 103 LEU A N 1
ATOM 805 C CA . LEU A 1 103 ? -10.155 10.627 19.853 1.00 60.53 103 LEU A CA 1
ATOM 806 C C . LEU A 1 103 ? -9.693 12.073 20.063 1.00 60.53 103 LEU A C 1
ATOM 808 O O . LEU A 1 103 ? -9.626 12.512 21.207 1.00 60.53 103 LEU A O 1
ATOM 812 N N . ASP A 1 104 ? -9.498 12.828 18.980 1.00 58.03 104 ASP A N 1
ATOM 813 C CA . ASP A 1 104 ? -9.059 14.229 19.045 1.00 58.03 104 ASP A CA 1
ATOM 814 C C . ASP A 1 104 ? -10.092 15.131 19.749 1.00 58.03 104 ASP A C 1
ATOM 816 O O . ASP A 1 104 ? -9.734 16.036 20.500 1.00 58.03 104 ASP A O 1
ATOM 820 N N . LYS A 1 105 ? -11.393 14.844 19.591 1.00 59.75 105 LYS A N 1
ATOM 821 C CA . LYS A 1 105 ? -12.478 15.570 20.283 1.00 59.75 105 LYS A CA 1
ATOM 822 C C . LYS A 1 105 ? -12.591 15.243 21.775 1.00 59.75 105 LYS A C 1
ATOM 824 O O . LYS A 1 105 ? -13.125 16.047 22.533 1.00 59.75 105 LYS A O 1
ATOM 829 N N . LYS A 1 106 ? -12.118 14.071 22.212 1.00 55.81 106 LYS A N 1
ATOM 830 C CA . LYS A 1 106 ? -12.162 13.644 23.622 1.00 55.81 106 LYS A CA 1
ATOM 831 C C . LYS A 1 106 ? -11.048 14.246 24.481 1.00 55.81 106 LYS A C 1
ATOM 833 O O . LYS A 1 106 ? -11.125 14.137 25.699 1.00 55.81 106 LYS A O 1
ATOM 838 N N . THR A 1 107 ? -10.049 14.888 23.878 1.00 51.44 107 THR A N 1
ATOM 839 C CA . THR A 1 107 ? -8.948 15.560 24.593 1.00 51.44 107 THR A CA 1
ATOM 840 C C . THR A 1 107 ? -9.208 17.058 24.804 1.00 51.44 107 THR A C 1
ATOM 842 O O . THR A 1 107 ? -8.288 17.803 25.112 1.00 51.44 107 THR A O 1
ATOM 845 N N . GLY A 1 108 ? -10.462 17.512 24.690 1.00 52.53 108 GLY A N 1
ATOM 846 C CA . GLY A 1 108 ? -10.872 18.820 25.202 1.00 52.53 108 GLY A CA 1
ATOM 847 C C . GLY A 1 108 ? -10.863 18.839 26.734 1.00 52.53 108 GLY A C 1
ATOM 848 O O . GLY A 1 108 ? -11.902 18.606 27.351 1.00 52.53 108 GLY A O 1
ATOM 849 N N . MET A 1 109 ? -9.688 19.081 27.320 1.00 41.06 109 MET A N 1
ATOM 850 C CA . MET A 1 109 ? -9.510 19.714 28.632 1.00 41.06 109 MET A CA 1
ATOM 851 C C . MET A 1 109 ? -8.862 21.077 28.421 1.00 41.06 109 MET A C 1
ATOM 853 O O . MET A 1 109 ? -7.965 21.155 27.551 1.00 41.06 109 MET A O 1
#

Organism: Paramuricea clavata (NCBI:txid317549)

pLDDT: mean 79.81, std 21.97, range [36.72, 98.56]

Solvent-accessible surface area (backbone atoms only — not comparable to full-atom values): 6951 Å² total; per-residue (Å²): 142,77,87,81,79,79,76,77,78,86,89,77,86,86,72,89,72,72,79,71,90,58,89,72,50,73,68,57,51,52,50,53,52,51,51,72,66,39,89,44,71,69,52,34,51,54,52,48,54,54,48,53,54,54,49,56,57,54,72,69,47,94,84,68,52,73,70,54,50,52,53,49,48,54,52,44,50,52,40,38,75,74,74,40,94,50,72,89,46,50,67,58,49,53,55,49,54,56,54,49,57,54,54,64,64,70,65,77,123

InterPro domains:
  IPR011989 Armadillo-like helical [G3DSA:1.25.10.10] (18-109)
  IPR016024 Armadillo-type fold [SSF48371] (25-106)
  IPR050840 Adaptor Complexes Large Subunit [PTHR22780] (31-108)